Protein AF-A0A820HJH7-F1 (afdb_monomer_lite)

Structure (mmCIF, N/CA/C/O backbone):
data_AF-A0A820HJH7-F1
#
_entry.id   AF-A0A820HJH7-F1
#
loop_
_atom_site.group_PDB
_atom_site.id
_atom_site.type_symbol
_atom_site.label_atom_id
_atom_site.label_alt_id
_atom_site.label_comp_id
_atom_site.label_asym_id
_atom_site.label_entity_id
_atom_site.label_seq_id
_atom_site.pdbx_PDB_ins_code
_atom_site.Cartn_x
_atom_site.Cartn_y
_atom_site.Cartn_z
_atom_site.occupancy
_atom_site.B_iso_or_equiv
_atom_site.auth_seq_id
_atom_site.auth_comp_id
_atom_site.auth_asym_id
_atom_site.auth_atom_id
_atom_site.pdbx_PDB_model_num
ATOM 1 N N . MET A 1 1 ? 17.524 7.939 -39.675 1.00 51.78 1 MET A N 1
ATOM 2 C CA . MET A 1 1 ? 17.111 8.615 -38.426 1.00 51.78 1 MET A CA 1
ATOM 3 C C . MET A 1 1 ? 17.366 7.679 -37.246 1.00 51.78 1 MET A C 1
ATOM 5 O O . MET A 1 1 ? 16.481 6.949 -36.834 1.00 51.78 1 MET A O 1
ATOM 9 N N . HIS A 1 2 ? 18.599 7.661 -36.740 1.00 60.75 2 HIS A N 1
ATOM 10 C CA . HIS A 1 2 ? 18.996 6.931 -35.532 1.00 60.75 2 HIS A CA 1
ATOM 11 C C . HIS A 1 2 ? 19.980 7.811 -34.767 1.00 60.75 2 HIS A C 1
ATOM 13 O O . HIS A 1 2 ? 21.190 7.639 -34.851 1.00 60.75 2 HIS A O 1
ATOM 19 N N . THR A 1 3 ? 19.453 8.809 -34.067 1.00 76.56 3 THR A N 1
ATOM 20 C CA . THR A 1 3 ? 20.262 9.633 -33.168 1.00 76.56 3 THR A CA 1
ATOM 21 C C . THR A 1 3 ? 20.351 8.928 -31.818 1.00 76.56 3 THR A C 1
ATOM 23 O O . THR A 1 3 ? 19.366 8.351 -31.353 1.00 76.56 3 THR A O 1
ATOM 26 N N . PHE A 1 4 ? 21.517 8.984 -31.175 1.00 74.94 4 PHE A N 1
ATOM 27 C CA . PHE A 1 4 ? 21.758 8.452 -29.827 1.00 74.94 4 PHE A CA 1
ATOM 28 C C . PHE A 1 4 ? 20.674 8.881 -28.816 1.00 74.94 4 PHE A C 1
ATOM 30 O O . PHE A 1 4 ? 20.179 8.064 -28.044 1.00 74.94 4 PHE A O 1
ATOM 37 N N . LEU A 1 5 ? 20.209 10.130 -28.928 1.00 76.88 5 LEU A N 1
ATOM 38 C CA . LEU A 1 5 ? 19.093 10.701 -28.165 1.00 76.88 5 LEU A CA 1
ATOM 39 C C . LEU A 1 5 ? 17.789 9.892 -28.256 1.00 76.88 5 LEU A C 1
ATOM 41 O O . LEU A 1 5 ? 17.110 9.724 -27.248 1.00 76.88 5 LEU A O 1
ATOM 45 N N . ASN A 1 6 ? 17.450 9.338 -29.425 1.00 83.06 6 ASN A N 1
ATOM 46 C CA . ASN A 1 6 ? 16.218 8.560 -29.579 1.00 83.06 6 ASN A CA 1
ATOM 47 C C . ASN A 1 6 ? 16.313 7.200 -28.866 1.00 83.06 6 ASN A C 1
ATOM 49 O O . ASN A 1 6 ? 15.332 6.730 -28.301 1.00 83.06 6 ASN A O 1
ATOM 53 N N . ARG A 1 7 ? 17.511 6.596 -28.834 1.00 82.56 7 ARG A N 1
ATOM 54 C CA . ARG A 1 7 ? 17.766 5.336 -28.110 1.00 82.56 7 ARG A CA 1
ATOM 55 C C . ARG A 1 7 ? 17.728 5.548 -26.595 1.00 82.56 7 ARG A C 1
ATOM 57 O O . ARG A 1 7 ? 17.197 4.705 -25.875 1.00 82.56 7 ARG A O 1
ATOM 64 N N . LEU A 1 8 ? 18.238 6.687 -26.119 1.00 85.69 8 LEU A N 1
ATOM 65 C CA . LEU A 1 8 ? 18.116 7.079 -24.714 1.00 85.69 8 LEU A CA 1
ATOM 66 C C . LEU A 1 8 ? 16.650 7.280 -24.324 1.00 85.69 8 LEU A C 1
ATOM 68 O O . LEU A 1 8 ? 16.210 6.723 -23.324 1.00 85.69 8 LEU A O 1
ATOM 72 N N . ASN A 1 9 ? 15.885 8.017 -25.133 1.00 89.12 9 ASN A N 1
ATOM 73 C CA . ASN A 1 9 ? 14.473 8.279 -24.863 1.00 89.12 9 ASN A CA 1
ATOM 74 C C . ASN A 1 9 ? 13.659 6.981 -24.738 1.00 89.12 9 ASN A C 1
ATOM 76 O O . ASN A 1 9 ? 12.873 6.836 -23.808 1.00 89.12 9 ASN A O 1
ATOM 80 N N . THR A 1 10 ? 13.901 5.994 -25.607 1.00 87.44 10 THR A N 1
ATOM 81 C CA . THR A 1 10 ? 13.250 4.678 -25.491 1.00 87.44 10 THR A CA 1
ATOM 82 C C . THR A 1 10 ? 13.641 3.924 -24.221 1.00 87.44 10 THR A C 1
ATOM 84 O O . THR A 1 10 ? 12.799 3.247 -23.637 1.00 87.44 10 THR A O 1
ATOM 87 N N . LEU A 1 11 ? 14.890 4.057 -23.761 1.00 88.50 11 LEU A N 1
ATOM 88 C CA . LEU A 1 11 ? 15.351 3.420 -22.527 1.00 88.50 11 LEU A CA 1
ATOM 89 C C . LEU A 1 11 ? 14.691 4.060 -21.296 1.00 88.50 11 LEU A C 1
ATOM 91 O O . LEU A 1 11 ? 14.213 3.350 -20.418 1.00 88.50 11 LEU A O 1
ATOM 95 N N . PHE A 1 12 ? 14.611 5.394 -21.266 1.00 90.25 12 PHE A N 1
ATOM 96 C CA . PHE A 1 12 ? 13.922 6.143 -20.212 1.00 90.25 12 PHE A CA 1
ATOM 97 C C . PHE A 1 12 ? 12.420 5.872 -20.193 1.00 90.25 12 PHE A C 1
ATOM 99 O O . PHE A 1 12 ? 11.843 5.668 -19.131 1.00 90.25 12 PHE A O 1
ATOM 106 N N . ALA A 1 13 ? 11.778 5.830 -21.360 1.00 91.00 13 ALA A N 1
ATOM 107 C CA . ALA A 1 13 ? 10.367 5.481 -21.454 1.00 91.00 13 ALA A CA 1
ATOM 108 C C . ALA A 1 13 ? 10.110 4.063 -20.919 1.00 91.00 13 ALA A C 1
ATOM 110 O O . ALA A 1 13 ? 9.149 3.850 -20.182 1.00 91.00 13 ALA A O 1
ATOM 111 N N . PHE A 1 14 ? 10.992 3.106 -21.226 1.00 92.88 14 PHE A N 1
ATOM 112 C CA . PHE A 1 14 ? 10.900 1.750 -20.689 1.00 92.88 14 PHE A CA 1
ATOM 113 C C . PHE A 1 14 ? 11.050 1.716 -19.162 1.00 92.88 14 PHE A C 1
ATOM 115 O O . PHE A 1 14 ? 10.199 1.140 -18.485 1.00 92.88 14 PHE A O 1
ATOM 122 N N . THR A 1 15 ? 12.068 2.371 -18.597 1.00 93.44 15 THR A N 1
ATOM 123 C CA . THR A 1 15 ? 12.271 2.386 -17.137 1.00 93.44 15 THR A CA 1
ATOM 124 C C . THR A 1 15 ? 11.142 3.108 -16.400 1.00 93.44 15 THR A C 1
ATOM 126 O O . THR A 1 15 ? 10.683 2.612 -15.372 1.00 93.44 15 THR A O 1
ATOM 129 N N . LEU A 1 16 ? 10.631 4.218 -16.946 1.00 94.25 16 LEU A N 1
ATOM 130 C CA . LEU A 1 16 ? 9.458 4.924 -16.417 1.00 94.25 16 LEU A CA 1
ATOM 131 C C . LEU A 1 16 ? 8.199 4.054 -16.457 1.00 94.25 16 LEU A C 1
ATOM 133 O O . LEU A 1 16 ? 7.428 4.057 -15.501 1.00 94.25 16 LEU A O 1
ATOM 137 N N . THR A 1 17 ? 8.005 3.284 -17.530 1.00 94.56 17 THR A N 1
ATOM 138 C CA . THR A 1 17 ? 6.853 2.379 -17.659 1.00 94.56 17 THR A CA 1
ATOM 139 C C . THR A 1 17 ? 6.920 1.260 -16.623 1.00 94.56 17 THR A C 1
ATOM 141 O O . THR A 1 17 ? 5.933 0.998 -15.940 1.00 94.56 17 THR A O 1
ATOM 144 N N . VAL A 1 18 ? 8.088 0.632 -16.453 1.00 95.94 18 VAL A N 1
ATOM 145 C CA . VAL A 1 18 ? 8.286 -0.424 -15.446 1.00 95.94 18 VAL A CA 1
ATOM 146 C C . VAL A 1 18 ? 8.047 0.118 -14.037 1.00 95.94 18 VAL A C 1
ATOM 148 O O . VAL A 1 18 ? 7.340 -0.516 -13.255 1.00 95.94 18 VAL A O 1
ATOM 151 N N . LEU A 1 19 ? 8.578 1.305 -13.729 1.00 95.88 19 LEU A N 1
ATOM 152 C CA . LEU A 1 19 ? 8.367 1.951 -12.437 1.00 95.88 19 LEU A CA 1
ATOM 153 C C . LEU A 1 19 ? 6.884 2.257 -12.200 1.00 95.88 19 LEU A C 1
ATOM 155 O O . LEU A 1 19 ? 6.367 1.929 -11.138 1.00 95.88 19 LEU A O 1
ATOM 159 N N . ALA A 1 20 ? 6.188 2.814 -13.194 1.00 95.12 20 ALA A N 1
ATOM 160 C CA . ALA A 1 20 ? 4.766 3.128 -13.091 1.00 95.12 20 ALA A C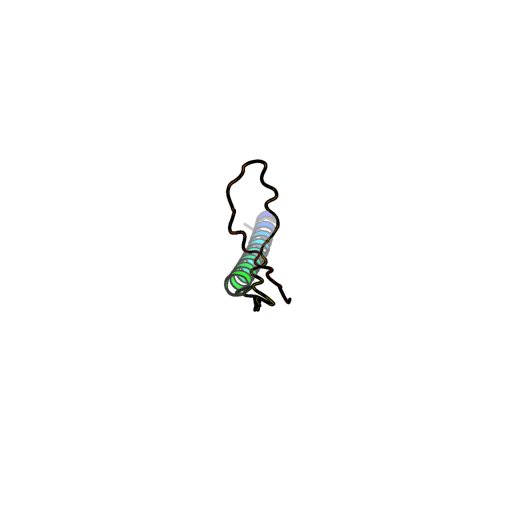A 1
ATOM 161 C C . ALA A 1 20 ? 3.911 1.878 -12.824 1.00 95.12 20 ALA A C 1
ATOM 163 O O . ALA A 1 20 ? 3.038 1.910 -11.958 1.00 95.12 20 ALA A O 1
ATOM 164 N N . VAL A 1 21 ? 4.191 0.765 -13.513 1.00 96.50 21 VAL A N 1
ATOM 165 C CA . VAL A 1 21 ? 3.494 -0.513 -13.289 1.00 96.50 21 VAL A CA 1
ATOM 166 C C . VAL A 1 21 ? 3.759 -1.048 -11.881 1.00 96.50 21 VAL A C 1
ATOM 168 O O . VAL A 1 21 ? 2.819 -1.467 -11.208 1.00 96.50 21 VAL A O 1
ATOM 171 N N . LEU A 1 22 ? 5.006 -1.001 -11.403 1.00 95.06 22 LEU A N 1
ATOM 172 C CA . LEU A 1 22 ? 5.359 -1.436 -10.047 1.00 95.06 22 LEU A CA 1
ATOM 173 C C . LEU A 1 22 ? 4.687 -0.574 -8.976 1.00 95.06 22 LEU A C 1
ATOM 175 O O . LEU A 1 22 ? 4.086 -1.111 -8.048 1.00 95.06 22 LEU A O 1
ATOM 179 N N . THR A 1 23 ? 4.741 0.751 -9.114 1.00 94.81 23 THR A N 1
ATOM 180 C CA . THR A 1 23 ? 4.097 1.682 -8.180 1.00 94.81 23 THR A CA 1
ATOM 181 C C . THR A 1 23 ? 2.587 1.468 -8.142 1.00 94.81 23 THR A C 1
ATOM 183 O O . THR A 1 23 ? 2.008 1.409 -7.059 1.00 94.81 23 THR A O 1
ATOM 186 N N . PHE A 1 24 ? 1.950 1.296 -9.302 1.00 94.88 24 PHE A N 1
ATOM 187 C CA . PHE A 1 24 ? 0.519 1.014 -9.370 1.00 94.88 24 PHE A CA 1
ATOM 188 C C . PHE A 1 24 ? 0.172 -0.358 -8.777 1.00 94.88 24 PHE A C 1
ATOM 190 O O . PHE A 1 24 ? -0.806 -0.477 -8.044 1.00 94.88 24 PHE A O 1
ATOM 197 N N . GLY A 1 25 ? 0.994 -1.381 -9.026 1.00 94.19 25 GLY A N 1
ATOM 198 C CA . GLY A 1 25 ? 0.821 -2.712 -8.444 1.00 94.19 25 GLY A CA 1
ATOM 199 C C . GLY A 1 25 ? 0.905 -2.706 -6.916 1.00 94.19 25 GLY A C 1
ATOM 200 O O . GLY A 1 25 ? 0.039 -3.276 -6.255 1.00 94.19 25 GLY A O 1
ATOM 201 N N . VAL A 1 26 ? 1.890 -2.005 -6.347 1.00 91.12 26 VAL A N 1
ATOM 202 C CA . VAL A 1 26 ? 2.008 -1.833 -4.889 1.00 91.12 26 VAL A CA 1
ATOM 203 C C . VAL A 1 26 ? 0.825 -1.036 -4.337 1.00 91.12 26 VAL A C 1
ATOM 205 O O . VAL A 1 26 ? 0.266 -1.421 -3.316 1.00 91.12 26 VAL A O 1
ATOM 208 N N . PHE A 1 27 ? 0.387 0.022 -5.028 1.00 91.75 27 PHE A N 1
ATOM 209 C CA . PHE A 1 27 ? -0.797 0.787 -4.631 1.00 91.75 27 PHE A CA 1
ATOM 210 C C . PHE A 1 27 ? -2.061 -0.083 -4.575 1.00 91.75 27 PHE A C 1
ATOM 212 O O . PHE A 1 27 ? -2.786 -0.038 -3.583 1.00 91.75 27 PHE A O 1
ATOM 219 N N . LEU A 1 28 ? -2.299 -0.911 -5.598 1.00 92.56 28 LEU A N 1
ATOM 220 C CA . LEU A 1 28 ? -3.406 -1.869 -5.600 1.00 92.56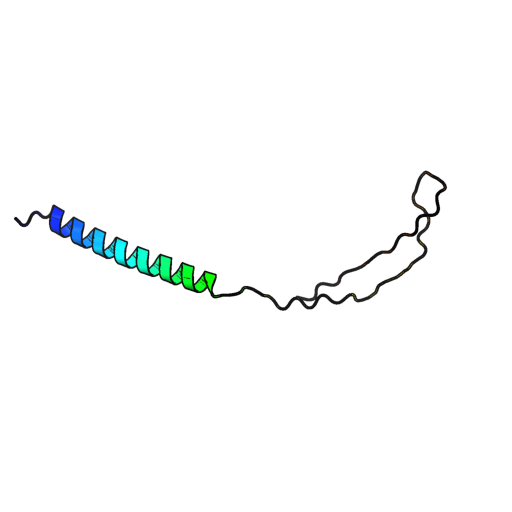 28 LEU A CA 1
ATOM 221 C C . LEU A 1 28 ? -3.277 -2.863 -4.445 1.00 92.56 28 LEU A C 1
ATOM 223 O O . LEU A 1 28 ? -4.252 -3.084 -3.735 1.00 92.56 28 LEU A O 1
ATOM 227 N N . SER A 1 29 ? -2.086 -3.422 -4.223 1.00 88.88 29 SER A N 1
ATOM 228 C CA . SER A 1 29 ? -1.848 -4.353 -3.115 1.00 88.88 29 SER A CA 1
ATOM 229 C C . SER A 1 29 ? -2.217 -3.734 -1.766 1.00 88.88 29 SER A C 1
ATOM 231 O O . SER A 1 29 ? -2.942 -4.353 -0.997 1.00 88.88 29 SER A O 1
ATOM 233 N N . THR A 1 30 ? -1.780 -2.503 -1.496 1.00 86.62 30 THR A N 1
ATOM 234 C CA . THR A 1 30 ? -2.122 -1.788 -0.258 1.00 86.62 30 THR A CA 1
ATOM 235 C C . THR A 1 30 ? -3.607 -1.439 -0.183 1.00 86.62 30 THR A C 1
ATOM 237 O O . THR A 1 30 ? -4.177 -1.444 0.901 1.00 86.62 30 THR A O 1
ATOM 240 N N . TYR A 1 31 ? -4.252 -1.136 -1.313 1.00 85.75 31 TYR A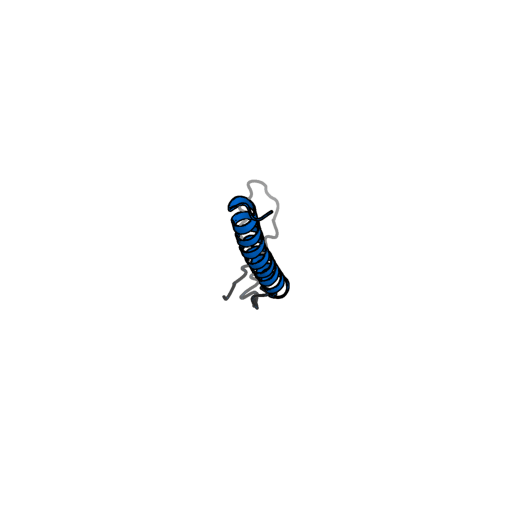 N 1
ATOM 241 C CA . TYR A 1 31 ? -5.686 -0.843 -1.346 1.00 85.75 31 TYR A CA 1
ATOM 242 C C . TYR A 1 31 ? -6.543 -2.070 -1.003 1.00 85.75 31 TYR A C 1
ATOM 244 O O . TYR A 1 31 ? -7.573 -1.937 -0.344 1.00 85.75 31 TYR A O 1
ATOM 252 N N . PHE A 1 32 ? -6.130 -3.259 -1.447 1.00 82.69 32 PHE A N 1
ATOM 253 C CA . PHE A 1 32 ? -6.841 -4.504 -1.150 1.00 82.69 32 PHE A CA 1
ATOM 254 C C . PHE A 1 32 ? -6.519 -5.070 0.238 1.00 82.69 32 PHE A C 1
ATOM 256 O O . PHE A 1 32 ? -7.354 -5.775 0.804 1.00 82.69 32 PHE A O 1
ATOM 263 N N . GLU A 1 33 ? -5.353 -4.750 0.801 1.00 79.62 33 GLU A N 1
ATOM 264 C CA . GLU A 1 33 ? -4.988 -5.149 2.158 1.00 79.62 33 GLU A CA 1
ATOM 265 C C . GLU A 1 33 ? -5.777 -4.319 3.183 1.00 79.62 33 GLU A C 1
ATOM 267 O O . GLU A 1 33 ? -5.459 -3.173 3.506 1.00 79.62 33 GLU A O 1
ATOM 272 N N . GLN A 1 34 ? -6.850 -4.901 3.712 1.00 69.00 34 GLN A N 1
ATOM 273 C CA . GLN A 1 34 ? -7.581 -4.313 4.824 1.00 69.00 34 GLN A CA 1
ATOM 274 C C . GLN A 1 34 ? -6.792 -4.517 6.122 1.00 69.00 34 GLN A C 1
ATOM 276 O O . GLN A 1 34 ? -6.833 -5.594 6.713 1.00 69.00 34 GLN A O 1
ATOM 281 N N . TYR A 1 35 ? -6.134 -3.460 6.610 1.00 66.06 35 TYR A N 1
ATOM 282 C CA . TYR A 1 35 ? -5.487 -3.404 7.932 1.00 66.06 35 TYR A CA 1
ATOM 283 C C . TYR A 1 35 ? -6.506 -3.405 9.092 1.00 66.06 35 TYR A C 1
ATOM 285 O O . TYR A 1 35 ? -6.478 -2.551 9.979 1.00 66.06 35 TYR A O 1
ATOM 293 N N . HIS A 1 36 ? -7.439 -4.354 9.102 1.00 65.75 36 HIS A N 1
ATOM 294 C CA . HIS A 1 36 ? -8.311 -4.599 10.240 1.00 65.75 36 HIS A CA 1
ATOM 295 C C . HIS A 1 36 ? -7.566 -5.492 11.235 1.00 65.75 36 HIS A C 1
ATOM 297 O O . HIS A 1 36 ? -7.662 -6.717 11.204 1.00 65.75 36 HIS A O 1
ATOM 303 N N . GLY A 1 37 ? -6.805 -4.868 12.136 1.00 65.25 37 GLY A N 1
ATOM 304 C CA . GLY A 1 37 ? -6.378 -5.544 13.358 1.00 65.25 37 GLY A CA 1
ATOM 305 C C . GLY A 1 37 ? -7.619 -5.980 14.136 1.00 65.25 37 GLY A C 1
ATOM 306 O O . GLY A 1 37 ? -8.530 -5.178 14.350 1.00 65.25 37 GLY A O 1
ATOM 307 N N . THR A 1 38 ? -7.686 -7.251 14.536 1.00 61.66 38 THR A N 1
ATOM 308 C CA . THR A 1 38 ? -8.766 -7.739 15.405 1.00 61.66 38 THR A CA 1
ATOM 309 C C . THR A 1 38 ? -8.552 -7.156 16.800 1.00 61.66 38 THR A C 1
ATOM 311 O O . THR A 1 38 ? -7.906 -7.763 17.644 1.00 61.66 38 THR A O 1
ATOM 314 N N . LEU A 1 39 ? -9.060 -5.946 17.036 1.00 61.91 39 LEU A N 1
ATOM 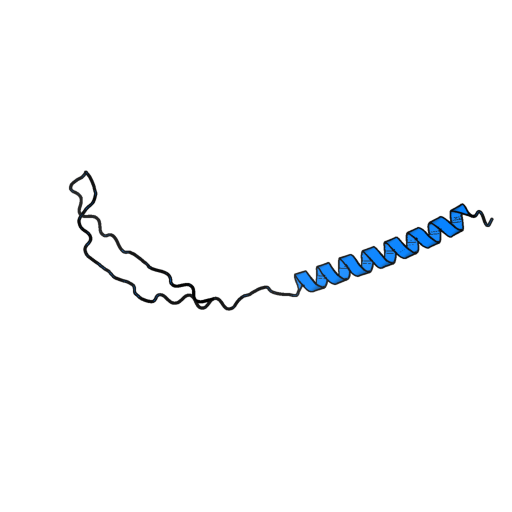315 C CA . LEU A 1 39 ? -9.004 -5.294 18.341 1.00 61.91 39 LEU A CA 1
ATOM 316 C C . LEU A 1 39 ? -10.150 -5.824 19.200 1.00 61.91 39 LEU A C 1
ATOM 318 O O . LEU A 1 39 ? -11.314 -5.459 19.010 1.00 61.91 39 LEU A O 1
ATOM 322 N N . ARG A 1 40 ? -9.836 -6.700 20.157 1.00 61.78 40 ARG A N 1
ATOM 323 C CA . ARG A 1 40 ? -10.828 -7.200 21.112 1.00 61.78 40 ARG A CA 1
ATOM 324 C C . ARG A 1 40 ? -10.963 -6.220 22.277 1.00 61.78 40 ARG A C 1
ATOM 326 O O . ARG A 1 40 ? -10.394 -6.427 23.343 1.00 61.78 40 ARG A O 1
ATOM 333 N N . ILE A 1 41 ? -11.750 -5.162 22.074 1.00 63.22 41 ILE A N 1
ATOM 334 C CA . ILE A 1 41 ? -12.072 -4.180 23.120 1.00 63.22 41 ILE A CA 1
ATOM 335 C C . ILE A 1 41 ? -12.868 -4.888 24.221 1.00 63.22 41 ILE A C 1
ATOM 337 O O . ILE A 1 41 ? -14.048 -5.200 24.049 1.00 63.22 41 ILE A O 1
ATOM 341 N N . SER A 1 42 ? -12.215 -5.162 25.349 1.00 63.47 42 SER A N 1
ATOM 342 C CA . SER A 1 42 ? -12.836 -5.810 26.502 1.00 63.47 42 SER A CA 1
ATOM 343 C C . SER A 1 42 ? -12.991 -4.786 27.623 1.00 63.47 42 SER A C 1
ATOM 345 O O . SER A 1 42 ? -12.017 -4.291 28.184 1.00 63.47 42 SER A O 1
ATOM 347 N N . THR A 1 43 ? -14.231 -4.448 27.980 1.00 57.50 43 THR A N 1
ATOM 348 C CA . THR A 1 43 ? -14.506 -3.695 29.211 1.00 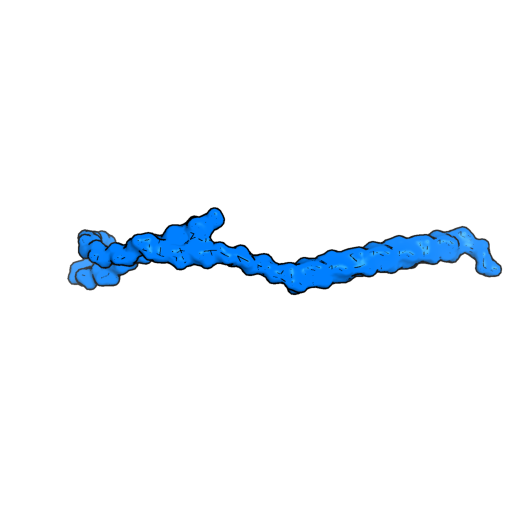57.50 43 THR A CA 1
ATOM 349 C C . THR A 1 43 ? -14.269 -4.636 30.387 1.00 57.50 43 THR A C 1
ATOM 351 O O . THR A 1 43 ? -15.114 -5.464 30.716 1.00 57.50 43 THR A O 1
ATOM 354 N N . ASN A 1 44 ? -13.091 -4.531 31.006 1.00 60.88 44 ASN A N 1
ATOM 355 C CA . ASN A 1 44 ? -12.714 -5.384 32.133 1.00 60.88 44 ASN A CA 1
ATOM 356 C C . ASN A 1 44 ? -13.621 -5.116 33.349 1.00 60.88 44 ASN A C 1
ATOM 358 O O . ASN A 1 44 ? -13.983 -6.032 34.086 1.00 60.88 44 ASN A O 1
ATOM 362 N N . LYS A 1 45 ? -14.049 -3.857 33.550 1.00 55.50 45 LYS A N 1
ATOM 363 C CA . LYS A 1 45 ? -14.911 -3.509 34.684 1.00 55.50 45 LYS A CA 1
ATOM 364 C C . LYS A 1 45 ? -15.577 -2.141 34.527 1.00 55.50 45 LYS A C 1
ATOM 366 O O . LYS A 1 45 ? -14.926 -1.108 34.651 1.00 55.50 45 LYS A O 1
ATOM 371 N N . ALA A 1 46 ? -16.892 -2.117 34.326 1.00 57.81 46 ALA A N 1
ATOM 372 C CA . ALA A 1 46 ? -17.681 -0.909 34.553 1.00 57.81 46 ALA A CA 1
ATOM 373 C C . ALA A 1 46 ? -17.884 -0.757 36.070 1.00 57.81 46 ALA A C 1
ATOM 375 O O . ALA A 1 46 ? -18.711 -1.448 36.665 1.00 57.81 46 ALA A O 1
ATOM 376 N N . ILE A 1 47 ? -17.077 0.081 36.725 1.00 57.88 47 ILE A N 1
ATOM 377 C CA . ILE A 1 47 ? -17.216 0.340 38.162 1.00 57.88 47 ILE A CA 1
ATOM 378 C C . ILE A 1 47 ? -18.049 1.608 38.336 1.00 57.88 47 ILE A C 1
ATOM 380 O O . ILE A 1 47 ? -17.574 2.714 38.088 1.00 57.88 47 ILE A O 1
ATOM 384 N N . VAL A 1 48 ? -19.274 1.454 38.832 1.00 55.12 48 VAL A N 1
ATOM 385 C CA . VAL A 1 48 ? -20.061 2.580 39.346 1.00 55.12 48 VAL A CA 1
ATOM 386 C C . VAL A 1 48 ? -19.627 2.806 40.791 1.00 55.12 48 VAL A C 1
ATOM 388 O O . VAL A 1 48 ? -20.158 2.198 41.720 1.00 55.12 48 VAL A O 1
ATOM 391 N N . LYS A 1 49 ? -18.577 3.608 40.990 1.00 57.75 49 LYS A N 1
ATOM 392 C CA . LYS A 1 49 ? -18.140 4.010 42.331 1.00 57.75 49 LYS A CA 1
ATOM 393 C C . LYS A 1 49 ? -18.703 5.389 42.631 1.00 57.75 49 LYS A C 1
ATOM 395 O O . LYS A 1 49 ? -18.522 6.312 41.848 1.00 57.75 49 LYS A O 1
ATOM 400 N N . HIS A 1 50 ? -19.318 5.535 43.799 1.00 54.88 50 HIS A N 1
ATOM 401 C CA . HIS A 1 50 ? -19.648 6.848 44.335 1.00 54.88 50 HIS A CA 1
ATOM 402 C C . HIS A 1 50 ? -18.336 7.588 44.645 1.00 54.88 50 HIS A C 1
ATOM 404 O O . HIS A 1 50 ? -17.658 7.282 45.629 1.00 54.88 50 HIS A O 1
ATOM 410 N N . MET A 1 51 ? -17.924 8.481 43.745 1.00 55.38 51 MET A N 1
ATOM 411 C CA . MET A 1 51 ? -16.749 9.329 43.923 1.00 55.38 51 MET A CA 1
ATOM 412 C C . MET A 1 51 ? -17.135 10.551 44.757 1.00 55.38 51 MET A C 1
ATOM 414 O O . MET A 1 51 ? -18.204 11.122 44.569 1.00 55.38 51 MET A O 1
ATOM 418 N N . THR A 1 52 ? -16.268 10.951 45.686 1.00 55.50 52 THR A N 1
ATOM 419 C CA . THR A 1 52 ? -16.426 12.198 46.442 1.00 55.50 52 THR A CA 1
ATOM 420 C C . THR A 1 52 ? -16.406 13.381 45.478 1.00 55.50 52 THR A C 1
ATOM 422 O O . THR A 1 52 ? -15.468 13.506 44.690 1.00 55.50 52 THR A O 1
ATOM 425 N N . ASP A 1 53 ? -17.440 14.223 45.534 1.00 54.81 53 ASP A N 1
ATOM 426 C CA . ASP A 1 53 ? -17.621 15.389 44.667 1.00 54.81 53 ASP A CA 1
ATOM 427 C C . ASP A 1 53 ? -16.395 16.327 44.742 1.00 54.81 53 ASP A C 1
ATOM 429 O O . ASP A 1 53 ? -16.259 17.126 45.665 1.00 54.81 53 ASP A O 1
ATOM 433 N N . PHE A 1 54 ? -15.503 16.277 43.748 1.00 53.84 54 PHE A N 1
ATOM 434 C CA . PHE A 1 54 ? -14.431 17.268 43.552 1.00 53.84 54 PHE A CA 1
ATOM 435 C C . PHE A 1 54 ? -14.945 18.492 42.771 1.00 53.84 54 PHE A C 1
ATOM 437 O O . PHE A 1 54 ? -14.279 19.007 41.875 1.00 53.84 54 PHE A O 1
ATOM 444 N N . SER A 1 55 ? -16.161 18.950 43.077 1.00 51.09 55 SER A N 1
ATOM 445 C CA . SER A 1 55 ? -16.747 20.148 42.474 1.00 51.09 55 SER A CA 1
ATOM 446 C C . SER A 1 55 ? -16.905 21.228 43.536 1.00 51.09 55 SER A C 1
ATOM 448 O O . SER A 1 55 ? -17.503 21.001 44.584 1.00 51.09 55 SER A O 1
ATOM 450 N N . ALA A 1 56 ? -16.410 22.434 43.250 1.00 56.22 56 ALA A N 1
ATOM 451 C CA . ALA A 1 56 ? -16.565 23.612 44.108 1.00 56.22 56 ALA A CA 1
ATOM 452 C C . ALA A 1 56 ? -18.036 24.064 44.277 1.00 56.22 56 ALA A C 1
ATOM 454 O O . ALA A 1 56 ? -18.316 25.012 45.008 1.00 56.22 56 ALA A O 1
ATOM 455 N N . ASN A 1 57 ? -18.984 23.402 43.604 1.00 55.16 57 ASN A N 1
ATOM 456 C CA . ASN A 1 57 ? -20.408 23.697 43.649 1.00 55.16 57 ASN A CA 1
ATOM 457 C C . ASN A 1 57 ? -21.192 22.471 44.146 1.00 55.16 57 ASN A C 1
ATOM 459 O O . ASN A 1 57 ? -20.977 21.361 43.665 1.00 55.16 57 ASN A O 1
ATOM 463 N N . ARG A 1 58 ? -22.122 22.681 45.089 1.00 56.44 58 ARG A N 1
ATOM 464 C CA . ARG A 1 58 ? -22.900 21.661 45.830 1.00 56.44 58 ARG A CA 1
ATOM 465 C C . ARG A 1 58 ? -23.946 20.924 44.971 1.00 56.44 58 ARG A C 1
ATOM 467 O O . ARG A 1 58 ? -25.115 20.843 45.349 1.00 56.44 58 ARG A O 1
ATOM 474 N N . LYS A 1 59 ? -23.571 20.414 43.801 1.00 55.94 59 LYS A N 1
ATOM 475 C CA . LYS A 1 59 ? -24.427 19.553 42.977 1.00 55.94 59 LYS A CA 1
ATOM 476 C C . LYS A 1 59 ? -23.809 18.163 42.911 1.00 55.94 59 LYS A C 1
ATOM 478 O O . LYS A 1 59 ? -22.720 18.008 42.375 1.00 55.94 59 LYS A O 1
ATOM 483 N N . LYS A 1 60 ? -24.547 17.190 43.451 1.00 56.38 60 LYS A N 1
ATOM 484 C CA . LYS A 1 60 ? -24.255 15.755 43.392 1.00 56.38 60 LYS A CA 1
ATOM 485 C C . LYS A 1 60 ? -24.055 15.360 41.928 1.00 56.38 60 LYS A C 1
ATOM 487 O O . LYS A 1 60 ? -25.013 15.454 41.157 1.00 56.38 60 LYS A O 1
ATOM 492 N N . ASN A 1 61 ? -22.839 14.984 41.544 1.00 56.25 61 ASN A N 1
ATOM 493 C CA . ASN A 1 61 ? -22.526 14.641 40.158 1.00 56.25 61 ASN A CA 1
ATOM 494 C C . ASN A 1 61 ? -22.447 13.117 40.006 1.00 56.25 61 ASN A C 1
ATOM 496 O O . ASN A 1 61 ? -21.717 12.455 40.742 1.00 56.25 61 ASN A O 1
ATOM 500 N N . ASP A 1 62 ? -23.211 12.549 39.072 1.00 58.03 62 ASP A N 1
ATOM 501 C CA . ASP A 1 62 ? -23.210 11.104 38.827 1.00 58.03 62 ASP A CA 1
ATOM 502 C C . ASP A 1 62 ? -22.087 10.767 37.837 1.00 58.03 62 ASP A C 1
ATOM 504 O O . ASP A 1 62 ? -22.230 10.900 36.621 1.00 58.03 62 ASP A O 1
ATOM 508 N N . LEU A 1 63 ? -20.909 10.454 38.379 1.00 61.91 63 LEU A N 1
ATOM 509 C CA . LEU A 1 63 ? -19.696 10.201 37.605 1.00 61.91 63 LEU A CA 1
ATOM 510 C C . LEU A 1 63 ? -19.487 8.693 37.430 1.00 61.91 63 LEU A C 1
ATOM 512 O O . LEU A 1 63 ? -19.171 7.982 38.383 1.00 61.91 63 LEU A O 1
ATOM 516 N N . GLY A 1 64 ? -19.618 8.213 36.193 1.00 57.34 64 GLY A N 1
ATOM 517 C CA . GLY A 1 64 ? -19.217 6.865 35.791 1.00 57.34 64 GLY A CA 1
ATOM 518 C C . GLY A 1 64 ? -17.822 6.871 35.167 1.00 57.34 64 GLY A C 1
ATOM 519 O O . GLY A 1 64 ? -17.528 7.712 34.320 1.00 57.34 64 GLY A O 1
ATOM 520 N N . ILE A 1 65 ? -16.962 5.928 35.561 1.00 62.12 65 ILE A N 1
ATOM 521 C CA . ILE A 1 65 ? -15.645 5.730 34.941 1.00 62.12 65 ILE A CA 1
ATOM 522 C C . ILE A 1 65 ? -15.690 4.440 34.126 1.00 62.12 65 ILE A C 1
ATOM 524 O O . ILE A 1 65 ? -15.950 3.361 34.660 1.00 62.12 65 ILE A O 1
ATOM 528 N N . LEU A 1 66 ? -15.421 4.561 32.827 1.00 61.97 66 LEU A N 1
ATOM 529 C CA . LEU A 1 66 ? -15.242 3.433 31.921 1.00 61.97 66 LEU A CA 1
ATOM 530 C C . LEU A 1 66 ? -13.743 3.245 31.701 1.00 61.97 66 LEU A C 1
ATOM 532 O O . LEU A 1 66 ? -13.105 4.070 31.051 1.00 61.97 66 LEU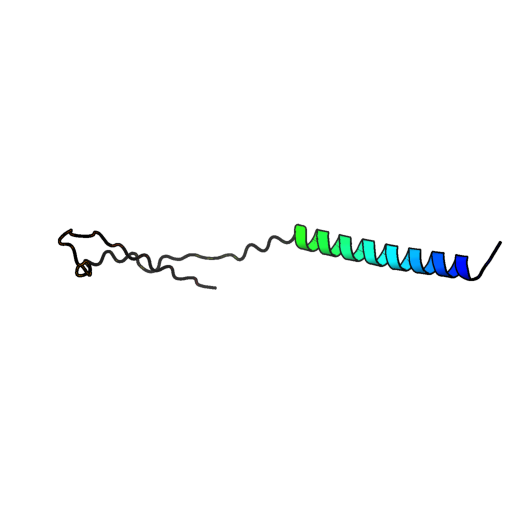 A O 1
ATOM 536 N N . GLN A 1 67 ? -13.175 2.179 32.263 1.00 61.31 67 GLN A N 1
ATOM 537 C CA . GLN A 1 67 ? -11.795 1.800 31.984 1.00 61.31 67 GLN A CA 1
ATOM 538 C C . GLN A 1 67 ? -11.799 0.775 30.850 1.00 61.31 67 GLN A C 1
ATOM 540 O O . GLN A 1 67 ? -12.284 -0.348 31.008 1.00 61.31 67 GLN A O 1
ATOM 545 N N . LEU A 1 68 ? -11.337 1.215 29.682 1.00 63.31 68 LEU A N 1
ATOM 546 C CA . LEU A 1 68 ? -11.181 0.381 28.498 1.00 63.31 68 LEU A CA 1
ATOM 547 C C . LEU A 1 68 ? -9.798 -0.262 28.561 1.00 63.31 68 LEU A C 1
ATOM 549 O O . LEU A 1 68 ? -8.799 0.450 28.650 1.00 63.31 68 LEU A O 1
ATOM 553 N N . ASP A 1 69 ? -9.765 -1.589 28.544 1.00 63.22 69 ASP A N 1
ATOM 554 C CA . ASP A 1 69 ? -8.533 -2.361 28.452 1.00 63.22 69 ASP A CA 1
ATOM 555 C C . ASP A 1 69 ? -8.378 -2.807 26.995 1.00 63.22 69 ASP A C 1
ATOM 557 O O . ASP A 1 69 ? -9.279 -3.436 26.422 1.00 63.22 69 ASP A O 1
ATOM 561 N N . LEU A 1 70 ? -7.292 -2.372 26.365 1.00 61.06 70 LEU A N 1
ATOM 562 C CA . LEU A 1 70 ? -6.975 -2.683 24.977 1.00 61.06 70 LEU A CA 1
ATOM 563 C C . LEU A 1 70 ? -5.883 -3.748 25.003 1.00 61.06 70 LEU A C 1
ATOM 565 O O . LEU A 1 70 ? -4.709 -3.430 25.162 1.00 61.06 70 LEU A O 1
ATOM 569 N N . ASP A 1 71 ? -6.298 -5.004 24.868 1.00 60.19 71 ASP A N 1
ATOM 570 C CA . ASP A 1 71 ? -5.386 -6.131 24.685 1.00 60.19 71 ASP A CA 1
ATOM 571 C C . ASP A 1 71 ? -4.993 -6.173 23.199 1.00 60.19 71 ASP A C 1
ATOM 573 O O . ASP A 1 71 ? -5.873 -6.184 22.327 1.00 60.19 71 ASP A O 1
ATOM 577 N N . MET A 1 72 ? -3.689 -6.084 22.925 1.00 49.97 72 MET A N 1
ATOM 578 C CA . MET A 1 72 ? -3.112 -6.020 21.577 1.00 49.97 72 MET A CA 1
ATOM 579 C C . MET A 1 72 ? -2.594 -7.380 21.128 1.00 49.97 72 MET A C 1
ATOM 581 O O . MET A 1 72 ? -1.889 -8.029 21.932 1.00 49.97 72 MET A O 1
#

Sequence (72 aa):
MHTFLNRLNTLFAFTLTVLAVLTFGVFLSTYFEQYHGTLRISTNKAIVKHMTDFSANRKKNDLGILQLDLDM

Foldseek 3Di:
DDDPVVVVVVVVVVVVVVVVVVVVVVVVVVVPDDPPDPWPWDQPDFDQDLDDDPDPDPDRDRDTDGDIDTDD

pLDDT: mean 71.92, std 15.82, range [49.97, 96.5]

Radius of gyration: 30.85 Å; chains: 1; bounding box: 46×31×85 Å

Secondary structure (DSSP, 8-state):
---HHHHHHHHHHHHHHHHHHHHHHHHHHHHH-------EEEEEEEE--------SS-------EEEEEEE-